Protein AF-A0A816YDW9-F1 (afdb_monomer_lite)

Structure (mmCIF, N/CA/C/O backbone):
data_AF-A0A816YDW9-F1
#
_entry.id   AF-A0A816YDW9-F1
#
loop_
_atom_site.group_PDB
_atom_site.id
_atom_site.type_symbol
_atom_site.label_atom_id
_atom_site.label_alt_id
_atom_site.label_comp_id
_atom_site.label_asym_id
_atom_site.label_entity_id
_atom_site.label_seq_id
_atom_site.pdbx_PDB_ins_code
_atom_site.Cartn_x
_atom_site.Cartn_y
_atom_site.Cartn_z
_atom_site.occupancy
_atom_site.B_iso_or_equiv
_atom_site.auth_seq_id
_atom_site.auth_comp_id
_atom_site.auth_asym_id
_atom_site.auth_atom_id
_atom_site.pdbx_PDB_model_num
ATOM 1 N N . MET A 1 1 ? -17.001 14.770 7.140 1.00 55.59 1 MET A N 1
ATOM 2 C CA . MET A 1 1 ? -17.745 13.491 7.219 1.00 55.59 1 MET A CA 1
ATOM 3 C C . MET A 1 1 ? -17.619 12.727 5.910 1.00 55.59 1 MET A C 1
ATOM 5 O O . MET A 1 1 ? -17.233 11.582 5.960 1.00 55.59 1 MET A O 1
ATOM 9 N N . ILE A 1 2 ? -17.787 13.377 4.759 1.00 60.69 2 ILE A N 1
ATOM 10 C CA . ILE A 1 2 ? -17.584 12.743 3.445 1.00 60.69 2 ILE A CA 1
ATOM 11 C C . ILE A 1 2 ? -16.144 12.208 3.247 1.00 60.69 2 ILE A C 1
ATOM 13 O O . ILE A 1 2 ? -15.965 11.127 2.706 1.00 60.69 2 ILE A O 1
ATOM 17 N N . ASP A 1 3 ? -15.116 12.904 3.750 1.00 71.50 3 ASP A N 1
ATOM 18 C CA . ASP A 1 3 ? -13.716 12.511 3.496 1.00 71.50 3 ASP A CA 1
ATOM 19 C C . ASP A 1 3 ? -13.274 11.199 4.168 1.00 71.50 3 ASP A C 1
ATOM 21 O O . ASP A 1 3 ? -12.386 10.528 3.649 1.00 71.50 3 ASP A O 1
ATOM 25 N N . TRP A 1 4 ? -13.862 10.821 5.312 1.00 69.69 4 TRP A N 1
ATOM 26 C CA . TRP A 1 4 ? -13.462 9.593 6.016 1.00 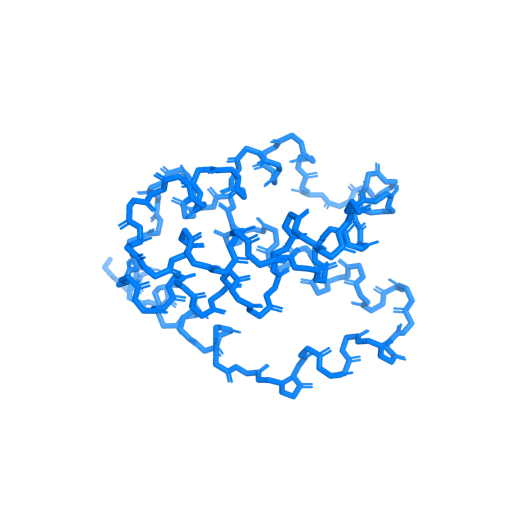69.69 4 TRP A CA 1
ATOM 27 C C . TRP A 1 4 ? -14.143 8.357 5.427 1.00 69.69 4 TRP A C 1
ATOM 29 O O . TRP A 1 4 ? -13.482 7.338 5.265 1.00 69.69 4 TRP A O 1
ATOM 39 N N . GLU A 1 5 ? -15.421 8.471 5.050 1.00 72.94 5 GLU A N 1
ATOM 40 C CA . GLU A 1 5 ? -16.175 7.398 4.383 1.00 72.94 5 GLU A CA 1
ATOM 41 C C . GLU A 1 5 ? -15.535 7.067 3.035 1.00 72.94 5 GLU A C 1
ATOM 43 O O . GLU A 1 5 ? -15.280 5.906 2.734 1.00 72.94 5 GLU A O 1
ATOM 48 N N . ILE A 1 6 ? -15.177 8.100 2.263 1.00 81.19 6 ILE A N 1
ATOM 49 C CA . ILE A 1 6 ? -14.474 7.928 0.989 1.00 81.19 6 ILE A CA 1
ATOM 50 C C . ILE A 1 6 ? -13.099 7.290 1.203 1.00 81.19 6 ILE A C 1
ATOM 52 O O . ILE A 1 6 ? -12.697 6.437 0.417 1.00 81.19 6 ILE A O 1
ATOM 56 N N . ALA A 1 7 ? -12.359 7.688 2.242 1.00 79.94 7 ALA A N 1
ATOM 57 C CA . ALA A 1 7 ? -11.049 7.107 2.514 1.00 79.94 7 ALA A CA 1
ATOM 58 C C . ALA A 1 7 ? -11.139 5.628 2.925 1.00 79.94 7 ALA A C 1
ATOM 60 O O . ALA A 1 7 ? -10.301 4.834 2.506 1.00 79.94 7 ALA A O 1
ATOM 61 N N . GLU A 1 8 ? -12.151 5.250 3.707 1.00 83.75 8 GLU A N 1
ATOM 62 C CA . GLU A 1 8 ? -12.409 3.855 4.068 1.00 83.75 8 GLU A CA 1
ATOM 63 C C . GLU A 1 8 ? -12.795 3.014 2.845 1.00 83.75 8 GLU A C 1
ATOM 65 O O . GLU A 1 8 ? -12.172 1.980 2.599 1.00 83.75 8 GLU A O 1
ATOM 70 N N . GLU A 1 9 ? -13.749 3.488 2.038 1.00 88.62 9 GLU A N 1
ATOM 71 C CA . GLU A 1 9 ? -14.163 2.826 0.795 1.00 88.62 9 GLU A CA 1
ATOM 72 C C . GLU A 1 9 ? -12.972 2.660 -0.162 1.00 88.62 9 GLU A C 1
ATOM 74 O O . GLU A 1 9 ? -12.806 1.623 -0.807 1.00 88.62 9 GLU A O 1
ATOM 79 N N . PHE A 1 10 ? -12.078 3.650 -0.207 1.00 88.69 10 PHE A N 1
ATOM 80 C CA . PHE A 1 10 ? -10.855 3.571 -0.993 1.00 88.69 10 PHE A CA 1
ATOM 81 C C . PHE A 1 10 ? -9.932 2.453 -0.492 1.00 88.69 10 PHE A C 1
ATOM 83 O O . PHE A 1 10 ? -9.477 1.638 -1.288 1.00 88.69 10 PHE A O 1
ATOM 90 N N . VAL A 1 11 ? -9.694 2.340 0.816 1.00 89.75 11 VAL A N 1
ATOM 91 C CA . VAL A 1 11 ? -8.896 1.229 1.366 1.00 89.75 11 VAL A CA 1
ATOM 92 C C . VAL A 1 11 ? -9.539 -0.124 1.043 1.00 89.75 11 VAL A C 1
ATOM 94 O O . VAL A 1 11 ? -8.836 -1.064 0.674 1.00 89.75 11 VAL A O 1
ATOM 97 N N . GLU A 1 12 ? -10.866 -0.218 1.118 1.00 91.38 12 GLU A N 1
ATOM 98 C CA . GLU A 1 12 ? -11.601 -1.448 0.825 1.00 91.38 12 GLU A CA 1
ATOM 99 C C . GLU A 1 12 ? -11.490 -1.874 -0.647 1.00 91.38 12 GLU A C 1
ATOM 101 O O . GLU A 1 12 ? -11.197 -3.039 -0.927 1.00 91.38 12 GLU A O 1
ATOM 106 N N . ILE A 1 13 ? -11.679 -0.945 -1.590 1.00 92.06 13 ILE A N 1
ATOM 107 C CA . ILE A 1 13 ? -11.550 -1.214 -3.030 1.00 92.06 13 ILE A CA 1
ATOM 108 C C . ILE A 1 13 ? -10.143 -1.730 -3.339 1.00 92.06 13 ILE A C 1
ATOM 110 O O . ILE A 1 13 ? -9.974 -2.768 -3.982 1.00 92.06 13 ILE A O 1
ATOM 114 N N . TRP A 1 14 ? -9.121 -1.037 -2.841 1.00 91.69 14 TRP A N 1
ATOM 115 C CA . TRP A 1 14 ? -7.734 -1.393 -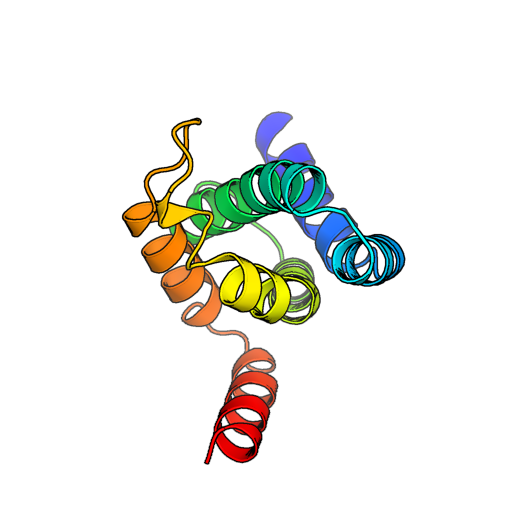3.118 1.00 91.69 14 TRP A CA 1
ATOM 116 C C . TRP A 1 14 ? -7.310 -2.685 -2.418 1.00 91.69 14 TRP A C 1
ATOM 118 O O . TRP A 1 14 ? -6.529 -3.446 -2.983 1.00 91.69 14 TRP A O 1
ATOM 128 N N . GLY A 1 15 ? -7.874 -2.995 -1.250 1.00 89.50 15 GLY A N 1
ATOM 129 C CA . GLY A 1 15 ? -7.683 -4.278 -0.573 1.00 89.50 15 GLY A CA 1
ATOM 130 C C . GLY A 1 15 ? -8.350 -5.475 -1.266 1.00 89.50 15 GLY A C 1
ATOM 131 O O . GLY A 1 15 ? -8.053 -6.615 -0.914 1.00 89.50 15 GLY A O 1
ATOM 132 N N . LYS A 1 16 ? -9.235 -5.250 -2.249 1.00 89.75 16 LYS A N 1
ATOM 133 C CA . LYS A 1 16 ? -9.973 -6.308 -2.970 1.00 89.75 16 LYS A CA 1
ATOM 134 C C . LYS A 1 16 ? -9.582 -6.441 -4.448 1.00 89.75 16 LYS A C 1
ATOM 136 O O . LYS A 1 16 ? -9.838 -7.483 -5.055 1.00 89.75 16 LYS A O 1
ATOM 141 N N . GLU A 1 17 ? -8.938 -5.433 -5.034 1.00 87.12 17 GLU A N 1
ATOM 142 C CA . GLU A 1 17 ? -8.625 -5.380 -6.468 1.00 87.12 17 GLU A CA 1
ATOM 143 C C . GLU A 1 17 ? -7.369 -6.196 -6.844 1.00 87.12 17 GLU A C 1
ATOM 145 O O . GLU A 1 17 ? -6.288 -5.661 -7.101 1.00 87.12 17 GLU A O 1
ATOM 150 N N . ARG A 1 18 ? -7.517 -7.525 -6.927 1.00 87.94 18 ARG A N 1
ATOM 151 C CA . ARG A 1 18 ? -6.423 -8.453 -7.288 1.00 87.94 18 ARG A CA 1
ATOM 152 C C . ARG A 1 18 ? -5.800 -8.152 -8.652 1.00 87.94 18 ARG A C 1
ATOM 154 O O . ARG A 1 18 ? -4.586 -8.248 -8.812 1.00 87.94 18 ARG A O 1
ATOM 161 N N . LYS A 1 19 ? -6.621 -7.759 -9.627 1.00 89.19 19 LYS A N 1
ATOM 162 C CA . LYS A 1 19 ? -6.166 -7.480 -10.993 1.00 89.19 19 LYS A CA 1
ATOM 163 C C . LYS A 1 19 ? -5.141 -6.348 -11.029 1.00 89.19 19 LYS A C 1
ATOM 165 O O . LYS A 1 19 ? -4.245 -6.353 -11.866 1.00 89.19 19 LYS A O 1
ATOM 170 N N . LEU A 1 20 ? -5.255 -5.380 -10.122 1.00 87.81 20 LEU A N 1
ATOM 171 C CA . LEU A 1 20 ? -4.322 -4.263 -10.058 1.00 87.81 20 LEU A CA 1
ATOM 172 C C . LEU A 1 20 ? -2.944 -4.700 -9.544 1.00 87.81 20 LEU A C 1
ATOM 174 O O . LEU A 1 20 ? -1.938 -4.178 -10.016 1.00 87.81 20 LEU A O 1
ATOM 178 N N . VAL A 1 21 ? -2.897 -5.688 -8.646 1.00 89.62 21 VAL A N 1
ATOM 179 C CA . VAL A 1 21 ? -1.646 -6.319 -8.198 1.00 89.62 21 VAL A CA 1
ATOM 180 C C . VAL A 1 21 ? -1.015 -7.131 -9.332 1.00 89.62 21 VAL A C 1
ATOM 182 O O . VAL A 1 21 ? 0.170 -6.978 -9.599 1.00 89.62 21 VAL A O 1
ATOM 185 N N . GLU A 1 22 ? -1.803 -7.919 -10.067 1.00 90.38 22 GLU A N 1
ATOM 186 C CA . GLU A 1 22 ? -1.315 -8.667 -11.242 1.00 90.38 22 GLU A CA 1
ATOM 187 C C . GLU A 1 22 ? -0.743 -7.722 -12.313 1.00 90.38 22 GLU A C 1
ATOM 189 O O . GLU A 1 22 ? 0.348 -7.932 -12.838 1.00 90.38 22 GLU A O 1
ATOM 194 N N . MET A 1 23 ? -1.441 -6.616 -12.589 1.00 88.69 23 MET A N 1
ATOM 195 C CA . MET A 1 23 ? -0.954 -5.586 -13.507 1.00 88.69 23 MET A CA 1
ATOM 196 C C . MET A 1 23 ? 0.294 -4.869 -12.984 1.00 88.69 23 MET A C 1
ATOM 198 O O . MET A 1 23 ? 1.124 -4.452 -13.791 1.00 88.69 23 MET A O 1
ATOM 202 N N . HIS A 1 24 ? 0.436 -4.695 -11.664 1.00 89.50 24 HIS A N 1
ATOM 203 C CA . HIS A 1 24 ? 1.641 -4.117 -11.065 1.00 89.50 24 HIS A CA 1
ATOM 204 C C . HIS A 1 24 ? 2.861 -4.983 -11.375 1.00 89.50 24 HIS A C 1
ATOM 206 O O . HIS A 1 24 ? 3.860 -4.437 -11.835 1.00 89.50 24 HIS A O 1
ATOM 212 N N . GLU A 1 25 ? 2.765 -6.308 -11.239 1.00 87.19 25 GLU A N 1
ATOM 213 C CA . GLU A 1 25 ? 3.883 -7.230 -11.498 1.00 87.19 25 GLU A CA 1
ATOM 214 C C . GLU A 1 25 ? 4.433 -7.126 -12.932 1.00 87.19 25 GLU A C 1
ATOM 216 O O . GLU A 1 25 ? 5.645 -7.216 -13.147 1.00 87.19 25 GLU A O 1
ATOM 221 N N . GLU A 1 26 ? 3.562 -6.868 -13.908 1.00 90.69 26 GLU A N 1
ATOM 222 C CA . GLU A 1 26 ? 3.925 -6.727 -15.324 1.00 90.69 26 GLU A CA 1
ATOM 223 C C . GLU A 1 26 ? 4.269 -5.281 -15.730 1.00 90.69 26 GLU A C 1
ATOM 225 O O . GLU A 1 26 ? 4.776 -5.027 -16.829 1.00 90.69 26 GLU A O 1
ATOM 230 N N . ALA A 1 27 ? 3.996 -4.304 -14.863 1.00 89.62 27 ALA A N 1
ATOM 231 C CA . ALA A 1 27 ? 4.110 -2.897 -15.202 1.00 89.62 27 ALA A CA 1
ATOM 232 C C . ALA A 1 27 ? 5.563 -2.402 -15.249 1.00 89.62 27 ALA A C 1
ATOM 234 O O . ALA A 1 27 ? 6.452 -2.790 -14.478 1.00 89.62 27 ALA A O 1
ATOM 235 N N . SER A 1 28 ? 5.792 -1.429 -16.139 1.00 90.50 28 SER A N 1
ATOM 236 C CA . SER A 1 28 ? 7.076 -0.732 -16.196 1.00 90.50 28 SER A CA 1
ATOM 237 C C . SER A 1 28 ? 7.385 -0.048 -14.858 1.00 90.50 28 SER A C 1
ATOM 239 O O . SER A 1 28 ? 6.459 0.397 -14.169 1.00 90.50 28 SER A O 1
ATOM 241 N N . PRO A 1 29 ? 8.671 0.121 -14.503 1.00 86.06 29 PRO A N 1
ATOM 242 C CA . PRO A 1 29 ? 9.038 0.749 -13.242 1.00 86.06 29 PRO A CA 1
ATOM 243 C C . PRO A 1 29 ? 8.389 2.124 -13.006 1.00 86.06 29 PRO A C 1
ATOM 245 O O . PRO A 1 29 ? 8.010 2.467 -11.893 1.00 86.06 29 PRO A O 1
ATOM 248 N N . MET A 1 30 ? 8.194 2.916 -14.059 1.00 85.31 30 MET A N 1
ATOM 249 C CA . MET A 1 30 ? 7.602 4.248 -13.917 1.00 85.31 30 MET A CA 1
ATOM 250 C C . MET A 1 30 ? 6.112 4.197 -13.545 1.00 85.31 30 MET A C 1
ATOM 252 O O . MET A 1 30 ? 5.644 5.037 -12.786 1.00 85.31 30 MET A O 1
ATOM 256 N N . VAL A 1 31 ? 5.379 3.193 -14.038 1.00 87.56 31 VAL A N 1
ATOM 257 C CA . VAL A 1 31 ? 3.965 2.977 -13.691 1.00 87.56 31 VAL A CA 1
ATOM 258 C C . VAL A 1 31 ? 3.844 2.425 -12.273 1.00 87.56 31 VAL A C 1
ATOM 260 O O . VAL A 1 31 ? 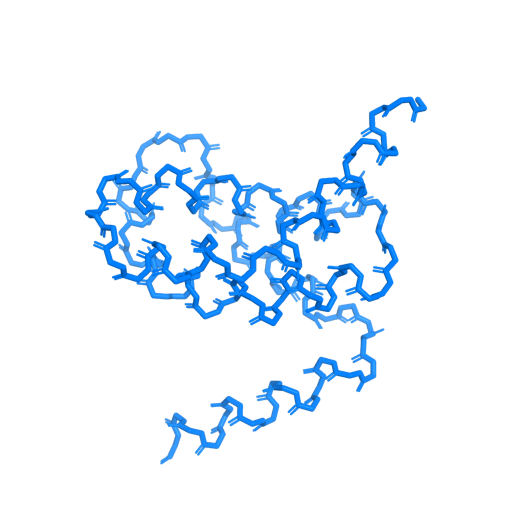3.043 2.931 -11.490 1.00 87.56 31 VAL A O 1
ATOM 263 N N . ARG A 1 32 ? 4.687 1.445 -11.922 1.00 89.69 32 ARG A N 1
ATOM 264 C CA . ARG A 1 32 ? 4.764 0.912 -10.556 1.00 89.69 32 ARG A CA 1
ATOM 265 C C . ARG A 1 32 ? 5.073 2.002 -9.531 1.00 89.69 32 ARG A C 1
ATOM 267 O O . ARG A 1 32 ? 4.421 2.054 -8.500 1.00 89.69 32 ARG A O 1
ATOM 274 N N . TYR A 1 33 ? 5.976 2.930 -9.856 1.00 86.06 33 TYR A N 1
ATOM 275 C CA . TYR A 1 33 ? 6.304 4.067 -8.994 1.00 86.06 33 TYR A CA 1
ATOM 276 C C . TYR A 1 33 ? 5.083 4.939 -8.666 1.00 86.06 33 TYR A C 1
ATOM 278 O O . TYR A 1 33 ? 4.844 5.234 -7.499 1.00 86.06 33 TYR A O 1
ATOM 286 N N . GLU A 1 34 ? 4.289 5.336 -9.666 1.00 86.38 34 GLU A N 1
ATOM 287 C CA . GLU A 1 34 ? 3.090 6.155 -9.425 1.00 86.38 34 GLU A CA 1
ATOM 288 C C . GLU A 1 34 ? 2.026 5.376 -8.630 1.00 86.38 34 GLU A C 1
ATOM 290 O O . GLU A 1 34 ? 1.359 5.952 -7.772 1.00 86.38 34 GLU A O 1
ATOM 295 N N . LEU A 1 35 ? 1.904 4.061 -8.849 1.00 89.00 35 LEU A N 1
ATOM 296 C CA . LEU A 1 35 ? 0.984 3.214 -8.086 1.00 89.00 35 LEU A CA 1
ATOM 297 C C . LEU A 1 35 ? 1.401 3.091 -6.617 1.00 89.00 35 LEU A C 1
ATOM 299 O O . LEU A 1 35 ? 0.598 3.293 -5.709 1.00 89.00 35 LEU A O 1
ATOM 303 N N . SER A 1 36 ? 2.682 2.829 -6.388 1.00 88.81 36 SER A N 1
ATOM 304 C CA . SER A 1 36 ? 3.266 2.699 -5.058 1.00 88.81 36 SER A CA 1
ATOM 305 C C . SER A 1 36 ? 3.230 4.007 -4.269 1.00 88.81 36 SER A C 1
ATOM 307 O O . SER A 1 36 ? 3.179 3.975 -3.039 1.00 88.81 36 SER A O 1
ATOM 309 N N . ILE A 1 37 ? 3.152 5.164 -4.944 1.00 88.31 37 ILE A N 1
ATOM 310 C CA . ILE A 1 37 ? 2.839 6.424 -4.264 1.00 88.31 37 ILE A CA 1
ATOM 311 C C . ILE A 1 37 ? 1.441 6.373 -3.636 1.00 88.31 37 ILE A C 1
ATOM 313 O O . ILE A 1 37 ? 1.275 6.674 -2.455 1.00 88.31 37 ILE A O 1
ATOM 317 N N . VAL A 1 38 ? 0.430 5.980 -4.410 1.00 90.38 38 VAL A N 1
ATOM 318 C CA . VAL A 1 38 ? -0.963 5.950 -3.936 1.00 90.38 38 VAL A CA 1
ATOM 319 C C . VAL A 1 38 ? -1.112 4.997 -2.749 1.00 90.38 38 VAL A C 1
ATOM 321 O O . VAL A 1 38 ? -1.676 5.369 -1.720 1.00 90.38 38 VAL A O 1
ATOM 324 N N . ILE A 1 39 ? -0.534 3.801 -2.857 1.00 91.06 39 ILE A N 1
ATOM 325 C CA . ILE A 1 39 ? -0.535 2.797 -1.787 1.00 91.06 39 ILE A CA 1
ATOM 326 C C . ILE A 1 39 ? 0.224 3.283 -0.548 1.00 91.06 39 ILE A C 1
ATOM 328 O O . ILE A 1 39 ? -0.265 3.156 0.575 1.00 91.06 39 ILE A O 1
ATOM 332 N N . GLY A 1 40 ? 1.407 3.876 -0.735 1.00 90.69 40 GLY A N 1
ATOM 333 C CA . GLY A 1 40 ? 2.210 4.421 0.358 1.00 90.69 40 GLY A CA 1
ATOM 334 C C . GLY A 1 40 ? 1.460 5.485 1.159 1.00 90.69 40 GLY A C 1
ATOM 335 O O . GLY A 1 40 ? 1.516 5.480 2.388 1.00 90.69 40 GLY A O 1
ATOM 336 N N . SER A 1 41 ? 0.693 6.350 0.489 1.00 89.69 41 SER A N 1
ATOM 337 C CA . SER A 1 41 ? -0.172 7.324 1.161 1.00 89.69 41 SER A CA 1
ATOM 338 C C . SER A 1 41 ? -1.250 6.665 2.026 1.00 89.69 41 SER A C 1
ATOM 340 O O . SER A 1 41 ? -1.493 7.143 3.132 1.00 89.69 41 SER A O 1
ATOM 342 N N . MET A 1 42 ? -1.857 5.555 1.589 1.00 91.38 42 MET A N 1
ATOM 343 C CA . MET A 1 42 ? -2.834 4.834 2.417 1.00 91.38 42 MET A CA 1
ATOM 344 C C . MET A 1 42 ? -2.191 4.277 3.689 1.00 91.38 42 MET A C 1
ATOM 346 O O . MET A 1 42 ? -2.714 4.496 4.779 1.00 91.38 42 MET A O 1
ATOM 350 N N . PHE A 1 43 ? -1.030 3.621 3.574 1.00 91.31 43 PHE A N 1
ATOM 351 C CA . PHE A 1 43 ? -0.301 3.103 4.738 1.00 91.31 43 PHE A CA 1
ATOM 352 C C . PHE A 1 43 ? 0.068 4.212 5.732 1.00 91.31 43 PHE A C 1
ATOM 354 O O . PHE A 1 43 ? -0.060 4.018 6.941 1.00 91.31 43 PHE A O 1
ATOM 361 N N . ILE A 1 44 ? 0.481 5.386 5.242 1.00 90.00 44 ILE A N 1
ATOM 362 C CA . ILE A 1 44 ? 0.770 6.550 6.091 1.00 90.00 44 ILE A CA 1
ATOM 363 C C . ILE A 1 44 ? -0.479 6.995 6.851 1.00 90.00 44 ILE A C 1
ATOM 365 O O . ILE A 1 44 ? -0.429 7.173 8.067 1.00 90.00 44 ILE A O 1
ATOM 369 N N . GLU A 1 45 ? -1.591 7.213 6.152 1.00 90.31 45 GLU A N 1
ATOM 370 C CA . GLU A 1 45 ? -2.782 7.796 6.771 1.00 90.31 45 GLU A CA 1
ATOM 371 C C . GLU A 1 45 ? -3.503 6.803 7.700 1.00 90.31 45 GLU A C 1
ATOM 373 O O . GLU A 1 45 ? -4.017 7.216 8.745 1.00 90.31 45 GLU A O 1
ATOM 378 N N . ILE A 1 46 ? -3.459 5.499 7.398 1.00 89.38 46 ILE A N 1
ATOM 379 C CA . ILE A 1 46 ? -3.896 4.435 8.317 1.00 89.38 46 ILE A CA 1
ATOM 380 C C . ILE A 1 46 ? -2.980 4.389 9.545 1.00 89.38 46 ILE A C 1
ATOM 382 O O . ILE A 1 46 ? -3.469 4.440 10.673 1.00 89.38 46 ILE A O 1
ATOM 386 N N . GLY A 1 47 ? -1.657 4.354 9.354 1.00 87.56 47 GLY A N 1
ATOM 387 C CA . GLY A 1 47 ? -0.688 4.293 10.453 1.00 87.56 47 GLY A CA 1
ATOM 388 C C . GLY A 1 47 ? -0.703 5.526 11.366 1.00 87.56 47 GLY A C 1
ATOM 389 O O . GLY A 1 47 ? -0.423 5.425 12.559 1.00 87.56 47 GLY A O 1
ATOM 390 N N . LYS A 1 48 ? -1.094 6.691 10.832 1.00 88.44 48 LYS A N 1
ATOM 391 C CA . LYS A 1 48 ? -1.340 7.931 11.590 1.00 88.44 48 LYS A CA 1
ATOM 392 C C . LYS A 1 48 ? -2.730 7.999 12.227 1.00 88.44 48 LYS A C 1
ATOM 394 O O . LYS A 1 48 ? -3.043 9.017 12.844 1.00 88.44 48 LYS A O 1
ATOM 399 N N . TRP A 1 49 ? -3.556 6.964 12.076 1.00 84.81 49 TRP A N 1
ATOM 400 C CA . TRP A 1 49 ? -4.930 6.902 12.586 1.00 84.81 49 TRP A CA 1
ATOM 401 C C . TRP A 1 49 ? -5.857 7.993 12.033 1.00 84.81 49 TRP A C 1
ATOM 403 O O . TRP A 1 49 ? -6.843 8.365 12.670 1.00 84.81 49 TRP A O 1
ATOM 413 N N . ARG A 1 50 ? -5.534 8.528 10.851 1.00 83.81 50 ARG A N 1
ATOM 414 C CA . ARG A 1 50 ? -6.321 9.563 10.163 1.00 83.81 50 ARG A CA 1
ATOM 415 C C . ARG A 1 50 ? -7.378 8.968 9.247 1.00 83.81 50 ARG A C 1
ATOM 417 O O . ARG A 1 50 ? -8.395 9.610 9.003 1.00 83.81 50 ARG A O 1
ATOM 424 N N . VAL A 1 51 ? -7.154 7.737 8.795 1.00 84.31 51 VAL A N 1
ATOM 425 C CA . VAL A 1 51 ? -8.157 6.905 8.131 1.00 84.31 51 VAL A CA 1
ATOM 426 C C . VAL A 1 51 ? -8.549 5.791 9.089 1.00 84.31 51 VAL A C 1
ATOM 428 O O . VAL A 1 51 ? -7.726 4.953 9.459 1.00 84.31 51 VAL A O 1
ATOM 431 N N . GLN A 1 52 ? -9.811 5.799 9.510 1.00 81.12 52 GLN A N 1
ATOM 432 C CA . GLN A 1 52 ? -10.407 4.668 10.209 1.00 81.12 52 GLN A CA 1
ATOM 433 C C . GLN A 1 52 ? -10.984 3.735 9.151 1.00 81.12 52 GLN A C 1
ATOM 435 O O . GLN A 1 52 ? -11.803 4.154 8.347 1.00 81.12 52 GLN A O 1
ATOM 440 N N . CYS A 1 53 ? -10.508 2.496 9.128 1.00 80.81 53 CYS A N 1
ATOM 441 C CA . CYS A 1 53 ? -11.035 1.445 8.269 1.00 80.81 53 CYS A CA 1
ATOM 442 C C . CYS A 1 53 ? -11.251 0.179 9.095 1.00 80.81 53 CYS A C 1
ATOM 444 O O . CYS A 1 53 ? -10.482 -0.099 10.034 1.00 80.81 53 CYS A O 1
ATOM 446 N N . GLY A 1 54 ? -12.284 -0.584 8.738 1.00 83.06 54 GLY A N 1
ATOM 447 C CA . GLY A 1 54 ? -12.543 -1.909 9.296 1.00 83.06 54 GLY A CA 1
ATOM 448 C C . GLY A 1 54 ? -11.333 -2.853 9.212 1.00 83.06 54 GLY A C 1
ATOM 449 O O . GLY A 1 54 ? -10.452 -2.706 8.361 1.00 83.06 54 GLY A O 1
ATOM 450 N N . GLY A 1 55 ? -11.287 -3.843 10.112 1.00 83.88 55 GLY A N 1
ATOM 451 C CA . GLY A 1 55 ? -10.186 -4.814 10.183 1.00 83.88 55 GLY A CA 1
ATOM 452 C C . GLY A 1 55 ? -9.977 -5.587 8.878 1.00 83.88 55 GLY A C 1
ATOM 453 O O . GLY A 1 55 ? -8.840 -5.730 8.440 1.00 83.88 55 GLY A O 1
ATOM 454 N N . GLU A 1 56 ? -11.062 -5.995 8.214 1.00 85.00 56 GLU A N 1
ATOM 455 C CA . GLU A 1 56 ? -11.016 -6.711 6.930 1.00 85.00 56 GLU A CA 1
ATOM 456 C C . GLU A 1 56 ? -10.441 -5.857 5.793 1.00 85.00 56 GLU A C 1
ATOM 458 O O . GLU A 1 56 ? -9.586 -6.325 5.044 1.00 85.00 56 GLU A O 1
ATOM 463 N N . ALA A 1 57 ? -10.861 -4.591 5.674 1.00 87.50 57 ALA A N 1
ATOM 464 C CA . ALA A 1 57 ? -10.348 -3.680 4.646 1.00 87.50 57 ALA A CA 1
ATOM 465 C C . ALA A 1 57 ? -8.836 -3.461 4.814 1.00 87.50 57 ALA A C 1
ATOM 467 O O . ALA A 1 57 ? -8.071 -3.504 3.850 1.00 87.50 57 ALA A O 1
ATOM 468 N N . ARG A 1 58 ? -8.390 -3.309 6.065 1.00 87.88 58 ARG A N 1
ATOM 469 C CA . ARG A 1 58 ? -6.970 -3.191 6.404 1.00 87.88 58 ARG A CA 1
ATOM 470 C C . ARG A 1 58 ? -6.189 -4.466 6.109 1.00 87.88 58 ARG A C 1
ATOM 472 O O . ARG A 1 58 ? -5.107 -4.384 5.536 1.00 87.88 58 ARG A O 1
ATOM 479 N N . ALA A 1 59 ? -6.731 -5.623 6.487 1.00 87.81 59 ALA A N 1
ATOM 480 C CA . ALA A 1 59 ? -6.121 -6.918 6.216 1.00 87.81 59 ALA A CA 1
ATOM 481 C C . ALA A 1 59 ? -5.978 -7.154 4.707 1.00 87.81 59 ALA A C 1
ATOM 483 O O . ALA A 1 59 ? -4.899 -7.533 4.263 1.00 87.81 59 ALA A O 1
ATOM 484 N N . GLY A 1 60 ? -7.008 -6.840 3.916 1.00 91.00 60 GLY A N 1
ATOM 485 C CA . GLY A 1 60 ? -6.956 -6.917 2.456 1.00 91.00 60 GLY A CA 1
ATOM 486 C C . GLY A 1 60 ? -5.892 -5.999 1.853 1.00 91.00 60 GLY A C 1
ATOM 487 O O . GLY A 1 60 ? -5.133 -6.425 0.985 1.00 91.00 60 GLY A O 1
ATOM 488 N N . LEU A 1 61 ? -5.768 -4.760 2.348 1.00 92.31 61 LEU A N 1
ATOM 489 C CA . LEU A 1 61 ? -4.713 -3.848 1.899 1.00 92.31 61 LEU A CA 1
ATOM 490 C C . LEU A 1 61 ? -3.315 -4.414 2.198 1.00 92.31 61 LEU A C 1
ATOM 492 O O . LEU A 1 61 ? -2.446 -4.392 1.328 1.00 92.31 61 LEU A O 1
ATOM 496 N N . VAL A 1 62 ? -3.096 -4.938 3.408 1.00 91.19 62 VAL A N 1
ATOM 497 C CA . VAL A 1 62 ? -1.822 -5.564 3.795 1.00 91.19 62 VAL A CA 1
ATOM 498 C C . VAL A 1 62 ? -1.530 -6.792 2.931 1.00 91.19 62 VAL A C 1
ATOM 500 O O . VAL A 1 62 ? -0.446 -6.875 2.359 1.00 91.19 62 VAL A O 1
ATOM 503 N N . ASP A 1 63 ? -2.481 -7.717 2.805 1.00 90.62 63 ASP A N 1
ATOM 504 C CA . ASP A 1 63 ? -2.322 -8.964 2.048 1.00 90.62 63 ASP A CA 1
ATOM 505 C C . ASP A 1 63 ? -1.957 -8.696 0.582 1.00 90.62 63 ASP A C 1
ATOM 507 O O . ASP A 1 63 ? -1.007 -9.271 0.049 1.00 90.62 63 ASP A O 1
ATOM 511 N N . MET A 1 64 ? -2.656 -7.749 -0.047 1.00 91.38 64 MET A N 1
ATOM 512 C CA . MET A 1 64 ? -2.458 -7.422 -1.457 1.00 91.38 64 MET A CA 1
ATOM 513 C C . MET A 1 64 ? -1.194 -6.602 -1.716 1.00 91.38 64 MET A C 1
ATOM 515 O O . MET A 1 64 ? -0.488 -6.855 -2.691 1.00 91.38 64 MET A O 1
ATOM 519 N N . TRP A 1 65 ? -0.898 -5.606 -0.875 1.00 93.12 65 TRP A N 1
ATOM 520 C CA . TRP A 1 65 ? 0.043 -4.542 -1.241 1.00 93.12 65 TRP A CA 1
ATOM 521 C C . TRP A 1 65 ? 1.340 -4.523 -0.451 1.00 93.12 65 TRP A C 1
ATOM 523 O O . TRP A 1 65 ? 2.297 -3.882 -0.888 1.00 93.12 65 TRP A O 1
ATOM 533 N N . PHE A 1 66 ? 1.432 -5.244 0.667 1.00 90.44 66 PHE A N 1
ATOM 534 C CA . PHE A 1 66 ? 2.647 -5.230 1.476 1.00 90.44 66 PHE A CA 1
ATOM 535 C C . PHE A 1 66 ? 3.856 -5.764 0.696 1.00 90.44 66 PHE A C 1
ATOM 537 O O . PHE A 1 66 ? 4.897 -5.110 0.633 1.00 90.44 66 PHE A O 1
ATOM 544 N N . LYS A 1 67 ? 3.711 -6.911 0.020 1.00 89.81 67 LYS A N 1
ATOM 545 C CA . LYS A 1 67 ? 4.785 -7.487 -0.804 1.00 89.81 67 LYS A CA 1
ATOM 546 C C . LYS A 1 67 ? 5.148 -6.600 -2.012 1.00 89.81 67 LYS A C 1
ATOM 548 O O . LYS A 1 67 ? 6.340 -6.325 -2.162 1.00 89.81 67 LYS A O 1
ATOM 553 N N . PRO A 1 68 ? 4.199 -6.117 -2.841 1.00 90.38 68 PRO A N 1
ATOM 554 C CA . PRO A 1 68 ? 4.495 -5.138 -3.892 1.00 90.38 68 PRO A CA 1
ATOM 555 C C . PRO A 1 68 ? 5.263 -3.908 -3.392 1.00 90.38 68 PRO A C 1
ATOM 557 O O . PRO A 1 68 ? 6.273 -3.532 -3.981 1.00 90.38 68 PRO A O 1
ATOM 560 N N . MET A 1 69 ? 4.857 -3.334 -2.255 1.00 89.44 69 MET A N 1
ATOM 561 C CA . MET A 1 69 ? 5.528 -2.172 -1.662 1.00 89.44 69 MET A CA 1
ATOM 562 C C . MET A 1 69 ? 6.962 -2.472 -1.216 1.00 89.44 69 MET A C 1
ATOM 564 O O . MET A 1 69 ? 7.846 -1.633 -1.388 1.00 89.44 69 MET A O 1
ATOM 568 N N . LEU A 1 70 ? 7.224 -3.667 -0.674 1.00 86.75 70 LEU A N 1
ATOM 569 C CA . LEU A 1 70 ? 8.581 -4.090 -0.315 1.00 86.75 70 LEU A CA 1
ATOM 570 C C . LEU A 1 70 ? 9.480 -4.271 -1.544 1.00 86.75 70 LEU A C 1
ATOM 572 O O . LEU A 1 70 ? 10.650 -3.889 -1.508 1.00 86.75 70 LEU A O 1
ATOM 576 N N . LEU A 1 71 ? 8.946 -4.823 -2.637 1.00 86.88 71 LEU A N 1
ATOM 577 C CA . LEU A 1 71 ? 9.681 -4.948 -3.900 1.00 86.88 71 LEU A CA 1
ATOM 578 C C . LEU A 1 71 ? 10.007 -3.575 -4.494 1.00 86.88 71 LEU A C 1
ATOM 580 O O . LEU A 1 71 ? 11.092 -3.383 -5.048 1.00 86.88 71 LEU A O 1
ATOM 584 N N . ASP A 1 72 ? 9.098 -2.617 -4.327 1.00 85.62 72 ASP A N 1
ATOM 585 C CA . ASP A 1 72 ? 9.227 -1.252 -4.830 1.00 85.62 72 ASP A CA 1
ATOM 586 C C . ASP A 1 72 ? 10.101 -0.341 -3.937 1.00 85.62 72 ASP A C 1
ATOM 588 O O . ASP A 1 72 ? 10.562 0.729 -4.353 1.00 85.62 72 ASP A O 1
ATOM 592 N N . PHE A 1 73 ? 10.409 -0.792 -2.718 1.00 71.56 73 PHE A N 1
ATOM 593 C CA . PHE A 1 73 ? 11.019 -0.003 -1.645 1.00 71.56 73 PHE A CA 1
ATOM 594 C C . PHE A 1 73 ? 12.343 0.671 -2.039 1.00 71.56 73 PHE A C 1
ATOM 596 O O . PHE A 1 73 ? 12.552 1.854 -1.766 1.00 71.56 73 PHE A O 1
ATOM 603 N N . GLY A 1 74 ? 13.237 -0.045 -2.730 1.00 70.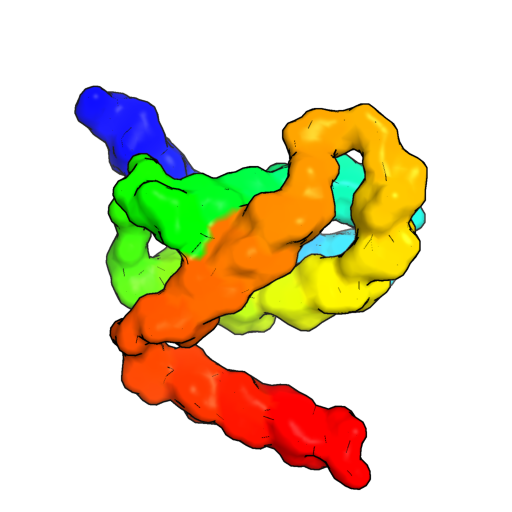69 74 GLY A N 1
ATOM 604 C CA . GLY A 1 74 ? 14.575 0.465 -3.073 1.00 70.69 74 GLY A CA 1
ATOM 605 C C . GLY A 1 74 ? 14.591 1.620 -4.085 1.00 70.69 74 GLY A C 1
ATOM 606 O O . GLY A 1 74 ? 15.559 2.370 -4.164 1.00 70.69 74 GLY A O 1
ATOM 607 N N . TRP A 1 75 ? 13.525 1.788 -4.860 1.00 68.50 75 TRP A N 1
ATOM 608 C CA . TRP A 1 75 ? 13.435 2.735 -5.970 1.00 68.50 75 TRP A CA 1
ATOM 609 C C . TRP A 1 75 ? 12.398 3.816 -5.678 1.00 68.50 75 TRP A C 1
ATOM 611 O O . TRP A 1 75 ? 12.585 4.951 -6.115 1.00 68.50 75 TRP A O 1
ATOM 621 N N . LEU A 1 76 ? 11.426 3.538 -4.802 1.00 67.75 76 LEU A N 1
ATOM 622 C CA . LEU A 1 76 ? 10.682 4.573 -4.080 1.00 67.75 76 LEU A CA 1
ATOM 623 C C . LEU A 1 76 ? 11.616 5.520 -3.312 1.00 67.75 76 LEU A C 1
ATOM 625 O O . LEU A 1 76 ? 11.418 6.730 -3.361 1.00 67.75 76 LEU A O 1
ATOM 629 N N . GLN A 1 77 ? 12.698 5.004 -2.713 1.00 68.31 77 GLN A N 1
ATOM 630 C CA . GLN A 1 77 ? 13.741 5.824 -2.075 1.00 68.31 77 GLN A CA 1
ATOM 631 C C . GLN A 1 77 ? 14.426 6.822 -3.022 1.00 68.31 77 GLN A C 1
ATOM 633 O O . GLN A 1 77 ? 14.934 7.849 -2.574 1.00 68.31 77 GLN A O 1
ATOM 638 N N . MET A 1 78 ? 14.472 6.519 -4.321 1.00 68.12 78 MET A N 1
ATOM 639 C CA . MET A 1 78 ? 15.119 7.358 -5.338 1.00 68.12 78 MET A CA 1
ATOM 640 C C . MET A 1 78 ? 14.153 8.384 -5.952 1.00 68.12 78 MET A C 1
ATOM 642 O O . MET A 1 78 ? 14.575 9.289 -6.679 1.00 68.12 78 MET A O 1
ATOM 646 N N . GLY A 1 79 ? 12.856 8.248 -5.675 1.00 61.53 79 GLY A N 1
ATOM 647 C CA . GLY A 1 79 ? 11.806 9.126 -6.163 1.00 61.53 79 GLY A CA 1
ATOM 648 C C . GLY A 1 79 ? 11.775 10.476 -5.451 1.00 61.53 79 GLY A C 1
ATOM 649 O O . GLY A 1 79 ? 11.997 10.579 -4.250 1.00 61.53 79 GLY A O 1
ATOM 650 N N . LYS A 1 80 ? 11.483 11.547 -6.198 1.00 60.03 80 LYS A N 1
ATOM 651 C CA . LYS A 1 80 ? 11.413 12.925 -5.669 1.00 60.03 80 LYS A CA 1
ATOM 652 C C . LYS A 1 80 ? 9.989 13.420 -5.394 1.00 60.03 80 LYS A C 1
ATOM 654 O O . LYS A 1 80 ? 9.824 14.550 -4.936 1.00 60.03 80 LYS A O 1
ATOM 659 N N . LYS A 1 81 ? 8.951 12.637 -5.712 1.00 61.06 81 LYS A N 1
ATOM 660 C CA . LYS A 1 81 ? 7.555 13.076 -5.557 1.00 61.06 81 LYS A CA 1
ATOM 661 C C . LYS A 1 81 ? 7.002 12.683 -4.185 1.00 61.06 81 LYS A C 1
ATOM 663 O O . LYS A 1 81 ? 6.634 11.536 -3.982 1.00 61.06 81 LYS A O 1
ATOM 668 N N . GLY A 1 82 ? 6.881 13.674 -3.303 1.00 60.50 82 GLY A N 1
ATOM 669 C CA . GLY A 1 82 ? 5.770 13.818 -2.350 1.00 60.50 82 GLY A CA 1
ATOM 670 C C . GLY A 1 82 ? 5.632 12.831 -1.185 1.00 60.50 82 GLY A C 1
ATOM 671 O O . GLY A 1 82 ? 4.877 13.139 -0.271 1.00 60.50 82 GLY A O 1
ATOM 672 N N . LEU A 1 83 ? 6.343 11.702 -1.169 1.00 66.81 83 LEU A N 1
ATOM 673 C CA . LEU A 1 83 ? 6.317 10.746 -0.061 1.00 66.81 83 LEU A CA 1
ATOM 674 C C 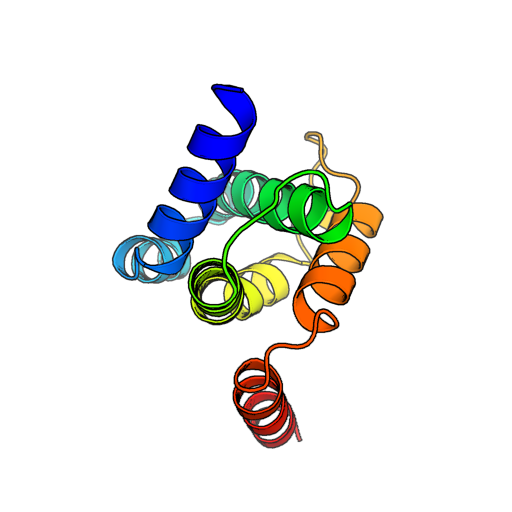. LEU A 1 83 ? 7.634 10.744 0.698 1.00 66.81 83 LEU A C 1
ATOM 676 O O . LEU A 1 83 ? 8.700 10.489 0.136 1.00 66.81 83 LEU A O 1
ATOM 680 N N . TYR A 1 84 ? 7.556 10.981 2.004 1.00 76.44 84 TYR A N 1
ATOM 681 C CA . TYR A 1 84 ? 8.686 10.756 2.887 1.00 76.44 84 TYR A CA 1
ATOM 682 C C . TYR A 1 84 ? 8.793 9.257 3.154 1.00 76.44 84 TYR A C 1
ATOM 684 O O . TYR A 1 84 ? 7.945 8.677 3.825 1.00 76.44 84 TYR A O 1
ATOM 692 N N . MET A 1 85 ? 9.853 8.625 2.648 1.00 79.31 85 MET A N 1
ATOM 693 C CA . MET A 1 85 ? 10.046 7.173 2.757 1.00 79.31 85 MET A CA 1
ATOM 694 C C . MET A 1 85 ? 9.916 6.651 4.193 1.00 79.31 85 MET A C 1
ATOM 696 O O . MET A 1 85 ? 9.309 5.613 4.431 1.00 79.31 85 MET A O 1
ATOM 700 N N . ARG A 1 86 ? 10.451 7.407 5.158 1.00 83.69 86 ARG A N 1
ATOM 701 C CA . ARG A 1 86 ? 10.335 7.082 6.581 1.00 83.69 86 ARG A CA 1
ATOM 702 C C . ARG A 1 86 ? 8.876 7.008 7.033 1.00 83.69 86 ARG A C 1
ATOM 704 O O . ARG A 1 86 ? 8.541 6.136 7.819 1.00 83.69 86 ARG A O 1
ATOM 711 N N . GLU A 1 87 ? 8.022 7.903 6.544 1.00 87.50 87 GLU A N 1
ATOM 712 C CA . GLU A 1 87 ? 6.601 7.877 6.886 1.00 87.50 87 GLU A CA 1
ATOM 713 C C . GLU A 1 87 ? 5.907 6.663 6.270 1.00 87.50 87 GLU A C 1
ATOM 715 O O . GLU A 1 87 ? 5.049 6.079 6.920 1.00 87.50 87 GLU A O 1
ATOM 720 N N . VAL A 1 88 ? 6.286 6.255 5.052 1.00 88.31 88 VAL A N 1
ATOM 721 C CA . VAL A 1 88 ? 5.761 5.028 4.429 1.00 88.31 88 VAL A CA 1
ATOM 722 C C . VAL A 1 88 ? 6.144 3.803 5.259 1.00 88.31 88 VAL A C 1
ATOM 724 O O . VAL A 1 88 ? 5.279 2.999 5.588 1.00 88.31 88 VAL A O 1
ATOM 727 N N . GLU A 1 89 ? 7.416 3.681 5.641 1.00 86.94 89 GLU A N 1
ATOM 728 C CA . GLU A 1 89 ? 7.913 2.578 6.473 1.00 86.94 89 GLU A CA 1
ATOM 729 C C . GLU A 1 89 ? 7.210 2.530 7.837 1.00 86.94 89 GLU A C 1
ATOM 731 O O . GLU A 1 89 ? 6.720 1.480 8.256 1.00 86.94 89 GLU A O 1
ATOM 736 N N . GLU A 1 90 ? 7.098 3.678 8.507 1.00 88.69 90 GLU A N 1
ATOM 737 C CA . GLU A 1 90 ? 6.397 3.794 9.785 1.00 88.69 90 GLU A CA 1
ATOM 738 C C . GLU A 1 90 ? 4.902 3.484 9.636 1.00 88.69 90 GLU A C 1
ATOM 740 O O . GLU A 1 90 ? 4.341 2.746 10.445 1.00 88.69 90 GLU A O 1
ATOM 745 N N . GLY A 1 91 ? 4.265 3.973 8.571 1.00 88.75 91 GLY A N 1
ATOM 746 C CA . GLY A 1 91 ? 2.866 3.707 8.252 1.00 88.75 91 GLY A CA 1
ATOM 747 C C . GLY A 1 91 ? 2.592 2.226 8.002 1.00 88.75 91 GLY A C 1
ATOM 748 O O . GLY A 1 91 ? 1.642 1.672 8.557 1.00 88.75 91 GLY A O 1
ATOM 749 N N . MET A 1 92 ? 3.458 1.554 7.239 1.00 89.38 92 MET A N 1
ATOM 750 C CA . MET A 1 92 ? 3.404 0.104 7.031 1.00 89.38 92 MET A CA 1
ATOM 751 C C . MET A 1 92 ? 3.554 -0.641 8.362 1.00 89.38 92 MET A C 1
ATOM 753 O O . MET A 1 92 ? 2.732 -1.500 8.675 1.00 89.38 92 MET A O 1
ATOM 757 N N . GLY A 1 93 ? 4.542 -0.269 9.181 1.00 86.12 93 GLY A N 1
ATOM 758 C CA . GLY A 1 93 ? 4.752 -0.856 10.505 1.00 86.12 93 GLY A CA 1
ATOM 759 C C . GLY A 1 93 ? 3.536 -0.706 11.423 1.00 86.12 93 GLY A C 1
ATOM 760 O O . GLY A 1 93 ? 3.081 -1.684 12.006 1.00 86.12 93 GLY A O 1
ATOM 761 N N . GLN A 1 94 ? 2.955 0.491 11.510 1.00 86.50 94 GLN A N 1
ATOM 762 C CA . GLN A 1 94 ? 1.769 0.744 12.337 1.00 86.50 94 GLN A CA 1
ATOM 763 C C . GLN A 1 94 ? 0.521 0.021 11.819 1.00 86.50 94 GLN A C 1
ATOM 765 O O . GLN A 1 94 ? -0.263 -0.503 12.612 1.00 86.50 94 GLN A O 1
ATOM 770 N N . THR A 1 95 ? 0.359 -0.061 10.496 1.00 85.19 95 THR A N 1
ATOM 771 C CA . THR A 1 95 ? -0.754 -0.786 9.866 1.00 85.19 95 THR A CA 1
ATOM 772 C C . THR A 1 95 ? -0.682 -2.288 10.159 1.00 85.19 95 THR A C 1
ATOM 774 O O . THR A 1 95 ? -1.717 -2.908 10.387 1.00 85.19 95 THR A O 1
ATOM 777 N N . LEU A 1 96 ? 0.528 -2.861 10.221 1.00 81.88 96 LEU A N 1
ATOM 778 C CA . LEU A 1 96 ? 0.760 -4.258 10.614 1.00 81.88 96 LEU A CA 1
ATOM 779 C C . LEU A 1 96 ? 0.587 -4.509 12.117 1.00 81.88 96 LEU A C 1
ATOM 781 O O . LEU A 1 96 ? 0.091 -5.558 12.513 1.00 81.88 96 LEU A O 1
ATOM 785 N N . LEU A 1 97 ? 1.051 -3.578 12.955 1.00 70.94 97 LEU A N 1
ATOM 786 C CA . LEU A 1 97 ? 1.032 -3.708 14.417 1.00 70.94 97 LEU A CA 1
ATOM 787 C C . LEU A 1 97 ? -0.346 -3.455 15.021 1.00 70.94 97 LEU A C 1
ATOM 789 O O . LEU A 1 97 ? -0.559 -3.740 16.203 1.00 70.94 97 LEU A O 1
ATOM 793 N N . THR A 1 98 ? -1.289 -2.923 14.241 1.00 61.88 98 THR A N 1
ATOM 794 C CA . THR A 1 98 ? -2.661 -2.859 14.720 1.00 61.88 98 THR A CA 1
ATOM 795 C C . THR A 1 98 ? -3.221 -4.273 14.809 1.00 61.88 98 THR A C 1
ATOM 797 O O . THR A 1 98 ? -3.035 -5.025 13.857 1.00 61.88 98 THR A O 1
ATOM 800 N N . PRO A 1 99 ? -3.871 -4.678 15.917 1.00 54.62 99 PRO A N 1
ATOM 801 C CA . PRO A 1 99 ? -4.163 -6.083 16.162 1.00 54.62 99 PRO A CA 1
ATOM 802 C C . PRO A 1 99 ? -5.164 -6.597 15.127 1.00 54.62 99 PRO A C 1
ATOM 804 O O . PRO A 1 99 ? -6.367 -6.377 15.239 1.00 54.62 99 PRO A O 1
ATOM 807 N N . ILE A 1 100 ? -4.649 -7.263 14.103 1.00 55.22 100 ILE A N 1
ATOM 808 C CA . ILE A 1 100 ? -5.409 -8.111 13.203 1.00 55.22 100 ILE A CA 1
ATOM 809 C C . ILE A 1 100 ? -4.998 -9.523 13.616 1.00 55.22 100 ILE A C 1
ATOM 811 O O . ILE A 1 100 ? -3.866 -9.939 13.362 1.00 55.22 100 ILE A O 1
ATOM 815 N N . GLU A 1 101 ? -5.888 -10.254 14.288 1.00 52.12 101 GLU A N 1
ATOM 816 C CA . GLU A 1 101 ? -5.647 -11.661 14.652 1.00 52.12 101 GLU A CA 1
ATOM 817 C C . GLU A 1 101 ? -5.288 -12.509 13.409 1.00 52.12 101 GLU A C 1
ATOM 819 O O . GLU A 1 101 ? -4.520 -13.463 13.509 1.00 52.12 101 GLU A O 1
ATOM 824 N N . GLU A 1 102 ? -5.734 -12.092 12.219 1.00 49.00 102 GLU A N 1
ATOM 825 C CA . GLU A 1 102 ? -5.423 -12.712 10.924 1.00 49.00 102 GLU A CA 1
ATOM 826 C C . GLU A 1 102 ? -4.072 -12.279 10.307 1.00 49.00 102 GLU A C 1
ATOM 828 O O . GLU A 1 102 ? -3.406 -13.101 9.676 1.00 49.00 102 GLU A O 1
ATOM 833 N N . ALA A 1 103 ? -3.582 -11.046 10.515 1.00 49.28 103 ALA A N 1
ATOM 834 C CA . ALA A 1 103 ? -2.329 -10.594 9.883 1.00 49.28 103 ALA A CA 1
ATOM 835 C C . ALA A 1 103 ? -1.086 -11.278 10.474 1.00 49.28 103 ALA A C 1
ATOM 837 O O . ALA A 1 103 ? -0.108 -11.517 9.764 1.00 49.28 103 ALA A O 1
ATOM 838 N N . LEU A 1 104 ? -1.134 -11.666 11.753 1.00 50.47 104 LEU A N 1
ATOM 839 C CA . LEU A 1 104 ? -0.075 -12.453 12.395 1.00 50.47 104 LEU A CA 1
ATOM 840 C C . LEU A 1 104 ? 0.133 -13.816 11.710 1.00 50.47 104 LEU A C 1
ATOM 842 O O . LEU A 1 104 ? 1.264 -14.300 11.662 1.00 50.47 104 LEU A O 1
ATOM 846 N N . SER A 1 105 ? -0.919 -14.402 11.125 1.00 50.22 105 SER A N 1
ATOM 847 C CA . SER A 1 105 ? -0.826 -15.653 10.363 1.00 50.22 105 SER A CA 1
ATOM 848 C C 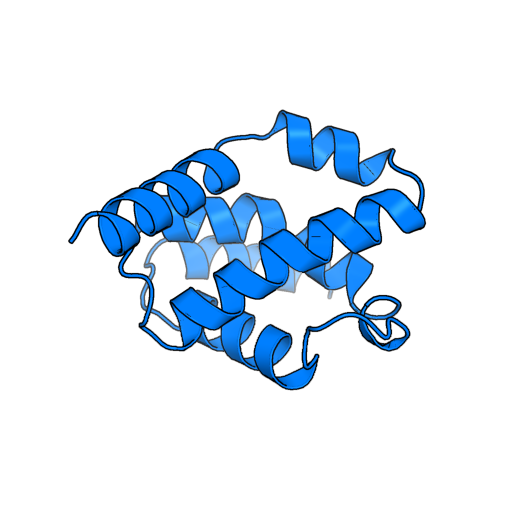. SER A 1 105 ? -0.092 -15.464 9.028 1.00 50.22 105 SER A C 1
ATOM 850 O O . SER A 1 105 ? 0.800 -16.260 8.722 1.00 50.22 105 SER A O 1
ATOM 852 N N . SER A 1 106 ? -0.388 -14.398 8.274 1.00 49.03 106 SER A N 1
ATOM 853 C CA . SER A 1 106 ? 0.316 -14.084 7.015 1.00 49.03 106 SER A CA 1
ATOM 854 C C . SER A 1 106 ? 1.769 -13.657 7.241 1.00 49.03 106 SER A C 1
ATOM 856 O O . SER A 1 106 ? 2.664 -14.091 6.514 1.00 49.03 106 SER A O 1
ATOM 858 N N . VAL A 1 107 ? 2.042 -12.875 8.291 1.00 53.66 107 VAL A N 1
ATOM 859 C CA . VAL A 1 107 ? 3.409 -12.462 8.648 1.00 53.66 107 VAL A CA 1
ATOM 860 C C . VAL A 1 107 ? 4.262 -13.673 9.048 1.00 53.66 107 VAL A C 1
ATOM 862 O O . VAL A 1 107 ? 5.410 -13.783 8.616 1.00 53.66 107 VAL A O 1
ATOM 865 N N . HIS A 1 108 ? 3.703 -14.632 9.794 1.00 51.28 108 HIS A N 1
ATOM 866 C CA . HIS A 1 108 ? 4.400 -15.876 10.138 1.00 51.28 108 HIS A CA 1
ATOM 867 C C . HIS A 1 108 ? 4.763 -16.712 8.897 1.00 51.28 108 HIS A C 1
ATOM 869 O O . HIS A 1 108 ? 5.867 -17.251 8.825 1.00 51.28 108 HIS A O 1
ATOM 875 N N . GLY A 1 109 ? 3.879 -16.766 7.893 1.00 51.12 109 GLY A N 1
ATOM 876 C CA . GLY A 1 109 ? 4.156 -17.425 6.613 1.00 51.12 109 GLY A CA 1
ATOM 877 C C . GLY A 1 109 ? 5.261 -16.737 5.802 1.00 51.12 109 GLY A C 1
ATOM 878 O O . GLY A 1 109 ? 6.116 -17.411 5.232 1.00 51.12 109 GLY A O 1
ATOM 879 N N . MET A 1 110 ? 5.311 -15.401 5.801 1.00 48.34 110 MET A N 1
ATOM 880 C CA . MET A 1 110 ? 6.359 -14.646 5.100 1.00 48.34 110 MET A CA 1
ATOM 881 C C . MET A 1 110 ? 7.755 -14.851 5.705 1.00 48.34 110 MET A C 1
ATOM 883 O O . MET A 1 110 ? 8.724 -14.968 4.957 1.00 48.34 110 MET A O 1
ATOM 887 N N . PHE A 1 111 ? 7.878 -14.960 7.033 1.00 47.59 111 PHE A N 1
ATOM 888 C CA . PHE A 1 111 ? 9.169 -15.230 7.683 1.00 47.59 111 PHE A CA 1
ATOM 889 C C . PHE A 1 111 ? 9.714 -16.641 7.408 1.00 47.59 111 PHE A C 1
ATOM 891 O O . PHE A 1 111 ? 10.926 -16.829 7.461 1.00 47.59 111 PHE A O 1
ATOM 898 N N . GLN A 1 112 ? 8.860 -17.615 7.068 1.00 44.06 112 GLN A N 1
ATOM 899 C CA . GLN A 1 112 ? 9.295 -18.966 6.681 1.00 44.06 112 GLN A CA 1
ATOM 900 C C . GLN A 1 112 ? 9.723 -19.095 5.213 1.00 44.06 112 GLN A C 1
ATOM 902 O O . GLN A 1 112 ? 10.359 -20.078 4.857 1.00 44.06 112 GLN A O 1
ATOM 907 N N . VAL A 1 113 ? 9.374 -18.136 4.353 1.00 45.66 113 VAL A N 1
ATOM 908 C CA . VAL A 1 113 ? 9.772 -18.140 2.931 1.00 45.66 113 VAL A CA 1
ATOM 909 C C . VAL A 1 113 ? 11.090 -17.381 2.708 1.00 45.66 113 VAL A C 1
ATOM 911 O O . VAL A 1 113 ? 11.718 -17.517 1.661 1.00 45.66 113 VAL A O 1
ATOM 914 N N . VAL A 1 114 ? 11.522 -16.582 3.690 1.00 42.38 114 VAL A N 1
ATOM 915 C CA . VAL A 1 114 ? 12.718 -15.721 3.612 1.00 42.38 114 VAL A CA 1
ATOM 916 C C . VAL A 1 114 ? 13.907 -16.271 4.435 1.00 42.38 114 VAL A C 1
ATOM 918 O O . VAL A 1 114 ? 15.003 -15.715 4.360 1.00 42.38 114 VAL A O 1
ATOM 921 N N . LEU A 1 115 ? 13.736 -17.386 5.158 1.00 40.94 115 LEU A N 1
ATOM 922 C CA . LEU A 1 115 ? 14.800 -18.161 5.823 1.00 40.94 115 LEU A CA 1
ATOM 923 C C . LEU A 1 115 ? 14.887 -19.571 5.234 1.00 40.94 115 LEU A C 1
ATOM 925 O O . LEU A 1 115 ? 16.027 -20.070 5.103 1.00 40.94 115 LEU A O 1
#

Sequence (115 aa):
MIDWEIAEEFVEIWGKERKLVEMHEEASPMVRYELSIVIGSMFIEIGKWRVQCGGEARAGLVDMWFKPMLLDFGWLQMGKKGLYMREVEEGMGQTLLTPIEEALSSVHGMFQVVL

Foldseek 3Di:
DVVQVVLQVVLQCLLPCLVVLVCLVVDDLVVLLVVLVVLLVNLLCVLVVVHDYDLSSLLSSCVRPVVSNVVNLVCNVVDDPDDDSVSSVSSNVSSLPPDDVVSVVVVVVVVVVVD

Secondary structure (DSSP, 8-state):
-HHHHHHHHHHHHHHH-HHHHHHHHHS-HHHHHHHHHHHHHHHHHHHTT-S---HHHHHHHHHHHHHHHHHHHHHHTT--SS--HHHHHHHHHHHHHS--TTHHHHHHHHHHH--

pLDDT: mean 78.63, std 15.01, range [40.94, 93.12]

InterPro domains:
  IPR038920 At3g056750-like [PTHR31060] (1-98)
  IPR058039 At3g05675-like, ankyrin-like domain [PF25553] (1-98)

Radius of gyration: 13.7 Å; chains: 1; bounding box: 33×33×32 Å

Organism: Brassica napus (NCBI:txid3708)